Protein AF-A0A6I7WJ19-F1 (afdb_monomer_lite)

Radius of gyration: 22.36 Å; chains: 1; bounding box: 44×35×56 Å

Sequence (103 aa):
VKAKYYYLAANTIENLRILLNSEDNHQGKVANANGLLGAYFSSHGAIAMSVTLAEPVYPGRGRPTTSSVINTLNHPQRHELNSYMMEIWNLDSGLSDYHQALL

Structure (mmCIF, N/CA/C/O backbone):
data_AF-A0A6I7WJ19-F1
#
_entry.id   AF-A0A6I7WJ19-F1
#
loop_
_atom_site.group_PDB
_atom_site.id
_atom_site.type_symbol
_atom_site.label_atom_id
_atom_site.label_alt_id
_atom_site.label_comp_id
_atom_site.label_asym_id
_atom_site.label_entity_id
_atom_site.label_seq_id
_atom_site.pdbx_PDB_ins_code
_atom_site.Cartn_x
_atom_site.Cartn_y
_atom_site.Cartn_z
_atom_site.occupancy
_atom_site.B_iso_or_equiv
_atom_site.auth_seq_id
_atom_site.auth_comp_id
_atom_site.auth_asym_id
_atom_site.auth_atom_id
_atom_site.pdbx_PDB_model_num
ATOM 1 N N . VAL A 1 1 ? -23.246 -6.084 17.932 1.00 86.06 1 VAL A N 1
ATOM 2 C CA . VAL A 1 1 ? -22.402 -7.123 18.578 1.00 86.06 1 VAL A CA 1
ATOM 3 C C . VAL A 1 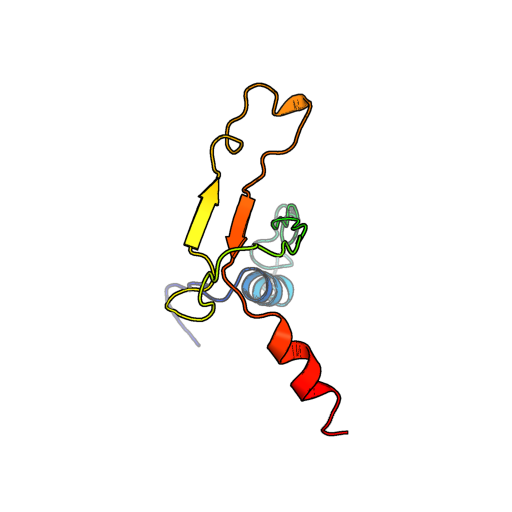1 ? -21.870 -6.552 19.885 1.00 86.06 1 VAL A C 1
ATOM 5 O O . VAL A 1 1 ? -21.572 -5.367 19.890 1.00 86.06 1 VAL A O 1
ATOM 8 N N . LYS A 1 2 ? -21.812 -7.325 20.979 1.00 93.94 2 LYS A N 1
ATOM 9 C CA . LYS A 1 2 ? -21.248 -6.874 22.266 1.00 93.94 2 LYS A CA 1
ATOM 10 C C . LYS A 1 2 ? -19.932 -7.606 22.528 1.00 93.94 2 LYS A C 1
ATOM 12 O O . LYS A 1 2 ? -19.913 -8.832 22.475 1.00 93.94 2 LYS A O 1
ATOM 17 N N . ALA A 1 3 ? -18.865 -6.867 22.811 1.00 96.31 3 ALA A N 1
ATOM 18 C CA . ALA A 1 3 ? -17.541 -7.407 23.108 1.00 96.31 3 ALA A CA 1
ATOM 19 C C . ALA A 1 3 ? -16.806 -6.537 24.140 1.00 96.31 3 ALA A C 1
ATOM 21 O O . ALA A 1 3 ? -17.133 -5.364 24.315 1.00 96.31 3 ALA A O 1
ATOM 22 N N . LYS A 1 4 ? -15.800 -7.119 24.810 1.00 96.94 4 LYS A N 1
ATOM 23 C CA . LYS A 1 4 ? -14.906 -6.397 25.734 1.00 96.94 4 LYS A CA 1
ATOM 24 C C . LYS A 1 4 ? -13.902 -5.505 24.992 1.00 96.94 4 LYS A C 1
ATOM 26 O O . LYS A 1 4 ? -13.529 -4.456 25.502 1.00 96.94 4 LYS A O 1
ATOM 31 N N . TYR A 1 5 ? -13.484 -5.925 23.800 1.00 96.06 5 TYR A N 1
ATOM 32 C CA . TYR A 1 5 ? -12.534 -5.217 22.946 1.00 96.06 5 TYR A CA 1
ATOM 33 C C . TYR A 1 5 ? -13.008 -5.257 21.495 1.00 96.06 5 TYR A C 1
ATOM 35 O O . TYR A 1 5 ? -13.632 -6.234 21.074 1.00 96.06 5 TYR A O 1
ATOM 43 N N . TYR A 1 6 ? -12.675 -4.213 20.741 1.00 92.75 6 TYR A N 1
ATOM 44 C CA . TYR A 1 6 ? -12.947 -4.104 19.312 1.00 92.75 6 TYR A CA 1
ATOM 45 C C . TYR A 1 6 ? -11.641 -3.812 18.573 1.00 92.75 6 TYR A C 1
ATOM 47 O O . TYR A 1 6 ? -10.840 -3.001 19.033 1.00 92.75 6 TYR A O 1
ATOM 55 N N . TYR A 1 7 ? -11.450 -4.463 17.426 1.00 93.94 7 TYR A N 1
ATOM 56 C CA . TYR A 1 7 ? -10.327 -4.231 16.522 1.00 93.94 7 TYR A CA 1
ATOM 57 C C . TYR A 1 7 ? -10.865 -3.906 15.132 1.00 93.94 7 TYR A C 1
ATOM 59 O O . TYR A 1 7 ? -11.675 -4.653 14.583 1.00 93.94 7 TYR A O 1
ATOM 67 N N . LEU A 1 8 ? -10.403 -2.794 14.569 1.00 93.12 8 LEU A N 1
ATOM 68 C CA . LEU A 1 8 ? -10.684 -2.390 13.197 1.00 93.12 8 LEU A CA 1
ATOM 69 C C . LEU A 1 8 ? -9.537 -2.867 12.306 1.00 93.12 8 LEU A C 1
ATOM 71 O O . LEU A 1 8 ? -8.431 -2.340 12.371 1.00 93.12 8 LEU A O 1
ATOM 75 N N . ALA A 1 9 ? -9.809 -3.900 11.511 1.00 95.69 9 ALA A N 1
ATOM 76 C CA . ALA A 1 9 ? -8.839 -4.545 10.627 1.00 95.69 9 ALA A CA 1
ATOM 77 C C . ALA A 1 9 ? -9.344 -4.618 9.175 1.00 95.69 9 ALA A C 1
ATOM 79 O O . ALA A 1 9 ? -9.032 -5.562 8.451 1.00 95.69 9 ALA A O 1
ATOM 80 N N . ALA A 1 10 ? -10.150 -3.639 8.746 1.00 94.94 10 ALA A N 1
ATOM 81 C CA . ALA A 1 10 ? -10.424 -3.446 7.325 1.00 94.94 10 ALA A CA 1
ATOM 82 C C . ALA A 1 10 ? -9.216 -2.755 6.654 1.00 94.94 10 ALA A C 1
ATOM 84 O O . ALA A 1 10 ? -8.100 -2.775 7.175 1.00 94.94 10 ALA A O 1
ATOM 85 N N . ASN A 1 11 ? -9.413 -2.134 5.492 1.00 94.81 11 ASN A N 1
ATOM 86 C CA . ASN A 1 11 ? -8.368 -1.341 4.839 1.00 94.81 11 ASN A CA 1
ATOM 87 C C . ASN A 1 11 ? -8.377 0.124 5.318 1.00 94.81 11 ASN A C 1
ATOM 89 O O . ASN A 1 11 ? -9.269 0.547 6.055 1.00 94.81 11 ASN A O 1
ATOM 93 N N . THR A 1 12 ? -7.395 0.910 4.868 1.00 93.75 12 THR A N 1
ATOM 94 C CA . THR A 1 12 ? -7.252 2.334 5.209 1.00 93.75 12 THR A CA 1
ATOM 95 C C . THR A 1 12 ? -8.539 3.132 4.991 1.00 93.75 12 THR A C 1
ATOM 97 O O . THR A 1 12 ? -8.939 3.891 5.866 1.00 93.75 12 THR A O 1
ATOM 100 N N . ILE A 1 13 ? -9.220 2.939 3.860 1.00 94.81 13 ILE A N 1
ATOM 101 C CA . ILE A 1 13 ? -10.433 3.690 3.504 1.00 94.81 13 ILE A CA 1
ATOM 102 C C . ILE A 1 13 ? -11.629 3.233 4.340 1.00 94.81 13 ILE A C 1
ATOM 104 O O . ILE A 1 13 ? -12.372 4.048 4.882 1.00 94.81 13 ILE A O 1
ATOM 108 N N . GLU A 1 14 ? -11.798 1.924 4.483 1.00 96.06 14 GLU A N 1
ATOM 109 C CA . GLU A 1 14 ? -12.939 1.338 5.177 1.00 96.06 14 GLU A CA 1
ATOM 110 C C . GLU A 1 14 ? -12.890 1.568 6.684 1.00 96.06 14 GLU A C 1
ATOM 112 O O . GLU A 1 14 ? -13.915 1.872 7.295 1.00 96.06 14 GLU A O 1
ATOM 117 N N . ASN A 1 15 ? -11.697 1.529 7.278 1.00 94.56 15 ASN A N 1
ATOM 118 C CA . ASN A 1 15 ? -11.528 1.882 8.682 1.00 94.56 15 ASN A CA 1
ATOM 119 C C . ASN A 1 15 ? -11.913 3.348 8.933 1.00 94.56 15 ASN A C 1
ATOM 121 O O . ASN A 1 15 ? -12.646 3.632 9.880 1.00 94.56 15 ASN A O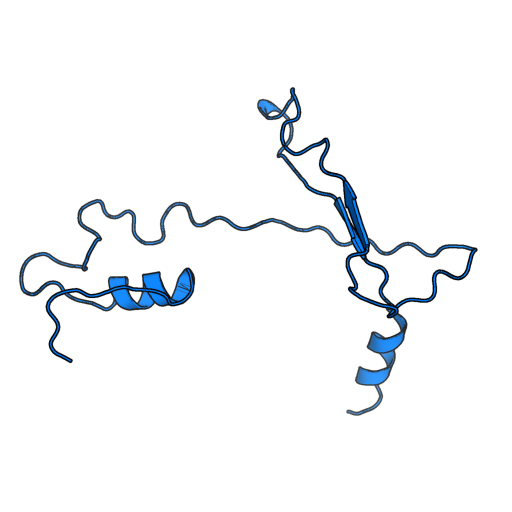 1
ATOM 125 N N . LEU A 1 16 ? -11.481 4.272 8.064 1.00 93.00 16 LEU A N 1
ATOM 126 C CA . LEU A 1 16 ? -11.871 5.683 8.152 1.00 93.00 16 LEU A CA 1
ATOM 127 C C . LEU A 1 16 ? -13.384 5.855 8.000 1.00 93.00 16 LEU A C 1
ATOM 129 O O . LEU A 1 16 ? -13.995 6.569 8.791 1.00 93.00 16 LEU A O 1
ATOM 133 N N . ARG A 1 17 ? -14.003 5.175 7.026 1.00 91.44 17 ARG A N 1
ATOM 134 C CA . ARG A 1 17 ? -15.454 5.226 6.802 1.00 91.44 17 ARG A CA 1
ATOM 135 C C . ARG A 1 17 ? -16.236 4.750 8.023 1.00 91.44 17 ARG A C 1
ATOM 137 O O . ARG A 1 17 ? -17.198 5.407 8.410 1.00 91.44 17 ARG A O 1
ATOM 144 N N . ILE A 1 18 ? -15.823 3.640 8.637 1.00 92.69 18 ILE A N 1
ATOM 145 C CA . ILE A 1 18 ? -16.468 3.119 9.848 1.00 92.69 18 ILE A CA 1
ATOM 146 C C . ILE A 1 18 ? -16.367 4.142 10.981 1.00 92.69 18 ILE A C 1
ATOM 148 O O . ILE A 1 18 ? -17.384 4.466 11.587 1.00 92.69 18 ILE A O 1
ATOM 152 N N . LEU A 1 19 ? -15.177 4.690 11.238 1.00 92.00 19 LEU A N 1
ATOM 153 C CA . LEU A 1 19 ? -14.966 5.656 12.321 1.00 92.00 19 LEU A CA 1
ATOM 154 C C . LEU A 1 19 ? -15.723 6.971 12.091 1.00 92.00 19 LEU A C 1
ATOM 156 O O . LEU A 1 19 ? -16.349 7.485 13.012 1.00 92.00 19 LEU A O 1
ATOM 160 N N . LEU A 1 20 ? -15.725 7.492 10.861 1.00 87.75 20 LEU A N 1
ATOM 161 C CA . LEU A 1 20 ? -16.394 8.753 10.520 1.00 87.75 20 LEU A CA 1
ATOM 162 C C . LEU A 1 20 ? -17.925 8.669 10.557 1.00 87.75 20 LEU A C 1
ATOM 164 O O . LEU A 1 20 ? -18.560 9.703 10.771 1.00 87.75 20 LEU A O 1
ATOM 168 N N . ASN A 1 21 ? -18.486 7.476 10.339 1.00 89.06 21 ASN A N 1
ATOM 169 C CA . ASN A 1 21 ? -19.921 7.191 10.430 1.00 89.06 21 ASN A CA 1
ATOM 170 C C . ASN A 1 21 ? -20.338 6.649 11.807 1.00 89.06 21 ASN A C 1
ATOM 172 O O . ASN A 1 21 ? -21.518 6.383 12.022 1.00 89.06 21 ASN A O 1
ATOM 176 N N . SER A 1 22 ? -19.384 6.446 12.719 1.00 89.12 22 SER A N 1
ATOM 177 C CA . SER A 1 22 ? -19.669 6.045 14.093 1.00 89.12 22 SER A CA 1
ATOM 178 C C . SER A 1 22 ? -19.779 7.287 14.968 1.00 89.12 22 SER A C 1
ATOM 180 O O . SER A 1 22 ? -18.837 8.077 15.074 1.00 89.12 22 SER A O 1
ATOM 182 N N . GLU A 1 23 ? -20.921 7.443 15.624 1.00 81.94 23 GLU A N 1
ATOM 183 C CA . GLU A 1 23 ? -21.119 8.468 16.643 1.00 81.94 23 GLU A CA 1
ATOM 184 C C . GLU A 1 23 ? -20.697 7.916 18.006 1.00 81.94 23 GLU A C 1
ATOM 186 O O . GLU A 1 23 ? -21.063 6.802 18.389 1.00 81.94 23 GLU A O 1
ATOM 191 N N . ASP A 1 24 ? -19.896 8.690 18.733 1.00 71.38 24 ASP A N 1
ATOM 192 C CA . ASP A 1 24 ? -19.749 8.506 20.168 1.00 71.38 24 ASP A CA 1
ATOM 193 C C . ASP A 1 24 ? -20.970 9.143 20.829 1.00 71.38 24 ASP A C 1
ATOM 195 O O . ASP A 1 24 ? -21.274 10.310 20.569 1.00 71.38 24 ASP A O 1
ATOM 199 N N . ASN A 1 25 ? -21.655 8.381 21.682 1.00 61.16 25 ASN A N 1
ATOM 200 C CA . ASN A 1 25 ? -22.967 8.719 22.230 1.00 61.16 25 ASN A CA 1
ATOM 201 C C . ASN A 1 25 ? -23.034 10.098 22.908 1.00 61.16 25 ASN A C 1
ATOM 203 O O . ASN A 1 25 ? -24.146 10.561 23.125 1.00 61.16 25 ASN A O 1
ATOM 207 N N . HIS A 1 26 ? -21.914 10.775 23.217 1.00 56.91 26 HIS A N 1
ATOM 208 C CA . HIS A 1 26 ? -21.919 12.126 23.798 1.00 56.91 26 HIS A CA 1
ATOM 209 C C . HIS A 1 26 ? -20.748 13.067 23.401 1.00 56.91 26 HIS A C 1
ATOM 211 O O . HIS A 1 26 ? -20.614 14.116 24.031 1.00 56.91 26 HIS A O 1
ATOM 217 N N . GLN A 1 27 ? -19.886 12.753 22.414 1.00 58.69 27 GLN A N 1
ATOM 218 C CA . GLN A 1 27 ? -18.652 13.548 22.150 1.00 58.69 27 GLN A CA 1
ATOM 219 C C . GLN A 1 27 ? -18.302 13.802 20.668 1.00 58.69 27 GLN A C 1
ATOM 221 O O . GLN A 1 27 ? -17.268 14.403 20.371 1.00 58.69 27 GLN A O 1
ATOM 226 N N . GLY A 1 28 ? -19.155 13.398 19.721 1.00 68.75 28 GLY A N 1
ATOM 227 C CA . GLY A 1 28 ? -18.904 13.571 18.285 1.00 68.75 28 GLY A CA 1
ATOM 228 C C . GLY A 1 28 ? -18.417 12.284 17.616 1.00 68.75 28 GLY A C 1
ATOM 229 O O . GLY A 1 28 ? -18.904 11.205 17.930 1.00 68.75 28 GLY A O 1
ATOM 230 N N . LYS A 1 29 ? -17.499 12.374 16.645 1.00 70.81 29 LYS A N 1
ATOM 231 C CA . LYS A 1 29 ? -17.043 11.203 15.870 1.00 70.81 29 LYS A CA 1
ATOM 232 C C . LYS A 1 29 ? -16.047 10.352 16.665 1.00 70.81 29 LYS A C 1
ATOM 234 O O . LYS A 1 29 ? -15.078 10.887 17.213 1.00 70.81 29 LYS A O 1
ATOM 239 N N . VAL A 1 30 ? -16.247 9.032 16.674 1.00 86.56 30 VAL A N 1
ATOM 240 C CA . VAL A 1 30 ? -15.364 8.074 17.364 1.00 86.56 30 VAL A CA 1
ATOM 241 C C . VAL A 1 30 ? -13.918 8.232 16.886 1.00 86.56 30 VAL A C 1
ATOM 243 O O . VAL A 1 30 ? -13.654 8.303 15.688 1.00 86.56 30 VAL A O 1
ATOM 246 N N . ALA A 1 31 ? -12.975 8.272 17.834 1.00 87.44 31 ALA A N 1
ATOM 247 C CA . ALA A 1 31 ? -11.539 8.417 17.574 1.00 87.44 31 ALA A CA 1
ATOM 248 C C . ALA A 1 31 ? -11.151 9.673 16.758 1.00 87.44 31 ALA A C 1
ATOM 250 O O . ALA A 1 31 ? -10.080 9.696 16.153 1.00 87.44 31 ALA A O 1
ATOM 251 N N . ASN A 1 32 ? -11.983 10.729 16.769 1.00 89.25 32 ASN A N 1
ATOM 252 C CA . ASN A 1 32 ? -11.716 11.989 16.061 1.00 89.25 32 ASN A CA 1
ATOM 253 C C . ASN A 1 32 ? -11.524 13.217 16.965 1.00 89.25 32 ASN A C 1
ATOM 255 O O . ASN A 1 32 ? -11.745 14.340 16.518 1.00 89.25 32 ASN A O 1
ATOM 259 N N . ALA A 1 33 ? -11.150 13.046 18.234 1.00 86.06 33 ALA A N 1
ATOM 260 C CA . ALA A 1 33 ? -11.067 14.167 19.180 1.00 86.06 33 ALA A CA 1
ATOM 261 C C . ALA A 1 33 ? -10.108 15.292 18.728 1.00 86.06 33 ALA A C 1
ATOM 263 O O . ALA A 1 33 ? -10.298 16.449 19.086 1.00 86.06 33 ALA A O 1
ATOM 264 N N . ASN A 1 34 ? -9.094 14.964 17.921 1.00 87.88 34 ASN A N 1
ATOM 265 C CA . ASN A 1 34 ? -8.131 15.915 17.356 1.00 87.88 34 ASN A CA 1
ATOM 266 C C . ASN A 1 34 ? -8.459 16.355 15.914 1.00 87.88 34 ASN A C 1
ATOM 268 O O . ASN A 1 34 ? -7.688 17.108 15.325 1.00 87.88 34 ASN A O 1
ATOM 272 N N . GLY A 1 35 ? -9.560 15.875 15.328 1.00 88.25 35 GLY A N 1
ATOM 273 C CA . GLY A 1 35 ? -9.961 16.207 13.960 1.00 88.25 35 GLY A CA 1
ATOM 274 C C . GLY A 1 35 ? -9.064 15.636 12.855 1.00 88.25 35 GLY A C 1
ATOM 275 O O . GLY A 1 35 ? -9.186 16.067 11.711 1.00 88.25 35 GLY A O 1
ATOM 276 N N . LEU A 1 36 ? -8.160 14.698 13.161 1.00 90.38 36 LEU A N 1
ATOM 277 C CA . LEU A 1 36 ? -7.177 14.187 12.197 1.00 90.38 36 LEU A CA 1
ATOM 278 C C . LEU A 1 36 ? -7.651 12.962 11.402 1.00 90.38 36 LEU A C 1
ATOM 280 O O . LEU A 1 36 ? -6.903 12.480 10.550 1.00 90.38 36 LEU A O 1
ATOM 284 N N . LEU A 1 37 ? -8.859 12.431 11.636 1.00 90.88 37 LEU A N 1
ATOM 285 C CA . LEU A 1 37 ? -9.355 11.309 10.831 1.00 90.88 37 LEU A CA 1
ATOM 286 C C . LEU A 1 37 ? -9.445 11.698 9.351 1.00 90.88 37 LEU A C 1
ATOM 288 O O . LEU A 1 37 ? -10.166 12.617 8.974 1.00 90.88 37 LEU A O 1
ATOM 292 N N . GLY A 1 38 ? -8.718 10.959 8.513 1.00 89.44 38 GLY A N 1
ATOM 293 C CA . GLY A 1 38 ? -8.619 11.203 7.072 1.00 89.44 38 GLY A CA 1
ATOM 294 C C . GLY A 1 38 ? -7.577 12.252 6.672 1.00 89.44 38 GLY A C 1
ATOM 295 O O . GLY A 1 38 ? -7.286 12.380 5.483 1.00 89.44 38 GLY A O 1
ATOM 296 N N . ALA A 1 39 ? -6.970 12.960 7.628 1.00 92.62 39 ALA A N 1
ATOM 297 C CA . ALA A 1 39 ? -5.826 13.822 7.357 1.00 92.62 39 ALA A CA 1
ATOM 298 C C . ALA A 1 39 ? -4.563 12.987 7.089 1.00 92.62 39 ALA A C 1
ATOM 300 O O . ALA A 1 39 ? -4.449 11.841 7.523 1.00 92.62 39 ALA A O 1
ATOM 301 N N . TYR A 1 40 ? -3.600 13.580 6.375 1.00 93.62 40 TYR A N 1
ATOM 302 C CA . TYR A 1 40 ? -2.303 12.961 6.057 1.00 93.62 40 TYR A CA 1
ATOM 303 C C . TYR A 1 40 ? -2.397 11.631 5.292 1.00 93.62 40 TYR A C 1
ATOM 305 O O . TYR A 1 40 ? -1.473 10.815 5.334 1.00 93.62 40 TYR A O 1
ATOM 313 N N . PHE A 1 41 ? -3.499 11.413 4.567 1.00 93.19 41 PHE A N 1
ATOM 314 C CA . PHE A 1 41 ? -3.591 10.302 3.631 1.00 93.19 41 PHE A CA 1
ATOM 315 C C . PHE A 1 41 ? -2.455 10.401 2.610 1.00 93.19 41 PHE A C 1
ATOM 317 O O . PHE A 1 41 ? -2.257 11.439 1.977 1.00 93.19 41 PHE A O 1
ATOM 324 N N . SER A 1 42 ? -1.708 9.314 2.460 1.00 91.19 42 SER A N 1
ATOM 325 C CA . SER A 1 42 ? -0.600 9.227 1.521 1.00 91.19 42 SER A CA 1
ATOM 326 C C . SER A 1 42 ? -0.654 7.905 0.771 1.00 91.19 42 SER A C 1
ATOM 328 O O . SER A 1 42 ? -1.069 6.872 1.296 1.00 91.19 42 SER A O 1
ATOM 330 N N . SER A 1 43 ? -0.250 7.972 -0.490 1.00 91.06 43 SER A N 1
ATOM 331 C CA . SER A 1 43 ? -0.036 6.834 -1.372 1.00 91.06 43 SER A CA 1
ATOM 332 C C . SER A 1 43 ? 1.165 7.147 -2.261 1.00 91.06 43 SER A C 1
ATOM 334 O O . SER A 1 43 ? 1.644 8.285 -2.302 1.00 91.06 43 SER A O 1
ATOM 336 N N . HIS A 1 44 ? 1.656 6.149 -2.984 1.00 89.88 44 HIS A N 1
ATOM 337 C CA . HIS A 1 44 ? 2.712 6.347 -3.963 1.00 89.88 44 HIS A CA 1
ATOM 338 C C . HIS A 1 44 ? 2.134 6.948 -5.247 1.00 89.88 44 HIS A C 1
ATOM 340 O O . HIS A 1 44 ? 1.245 6.369 -5.869 1.00 89.88 44 HIS A O 1
ATOM 346 N N . GLY A 1 45 ? 2.659 8.102 -5.663 1.00 88.94 45 GLY A N 1
ATOM 347 C CA . GLY A 1 45 ? 2.538 8.533 -7.053 1.00 88.94 45 GLY A CA 1
ATOM 348 C C . GLY A 1 45 ? 3.395 7.623 -7.933 1.00 88.94 45 GLY A C 1
ATOM 349 O O . GLY A 1 45 ? 4.530 7.319 -7.568 1.00 88.94 45 GLY A O 1
ATOM 350 N N . ALA A 1 46 ? 2.860 7.182 -9.070 1.00 90.44 46 ALA A N 1
ATOM 351 C CA . ALA A 1 46 ? 3.545 6.271 -9.979 1.00 90.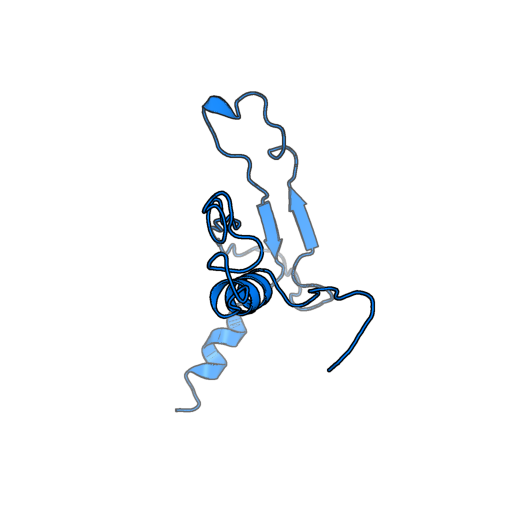44 46 ALA A CA 1
ATOM 352 C C . ALA A 1 46 ? 3.557 6.832 -11.404 1.00 90.44 46 ALA A C 1
ATOM 354 O O . ALA A 1 46 ? 2.564 7.390 -11.871 1.00 90.44 46 ALA A O 1
ATOM 355 N N . ILE A 1 47 ? 4.683 6.651 -12.093 1.00 89.44 47 ILE A N 1
ATOM 356 C CA . ILE A 1 47 ? 4.827 6.898 -13.528 1.00 89.44 47 ILE A CA 1
ATOM 357 C C . ILE A 1 47 ? 5.185 5.557 -14.159 1.00 89.44 47 ILE A C 1
ATOM 359 O O . ILE A 1 47 ? 6.149 4.918 -13.741 1.00 89.44 47 ILE A O 1
ATOM 363 N N . ALA A 1 48 ? 4.404 5.136 -15.149 1.00 89.56 48 ALA A N 1
ATOM 364 C CA . ALA A 1 48 ? 4.667 3.922 -15.906 1.00 89.56 48 ALA A CA 1
ATOM 365 C C . ALA A 1 48 ? 5.360 4.271 -17.228 1.00 89.56 48 ALA A C 1
ATOM 367 O O . ALA A 1 48 ? 4.937 5.183 -17.937 1.00 89.56 48 ALA A O 1
ATOM 368 N N . MET A 1 49 ? 6.406 3.521 -17.566 1.00 88.50 49 MET A N 1
ATOM 369 C CA . MET A 1 49 ? 7.102 3.610 -18.847 1.00 88.50 49 MET A CA 1
ATOM 370 C C . MET A 1 49 ? 7.235 2.206 -19.424 1.00 88.50 49 MET A C 1
ATOM 372 O O . MET A 1 49 ? 7.588 1.272 -18.709 1.00 88.50 49 MET A O 1
ATOM 376 N N . SER A 1 50 ? 6.957 2.068 -20.718 1.00 87.44 50 SER A N 1
ATOM 377 C CA . SER A 1 50 ? 7.173 0.822 -21.453 1.00 87.44 50 SER A CA 1
ATOM 378 C C . SER A 1 50 ? 8.433 0.941 -22.297 1.00 87.44 50 SER A C 1
ATOM 380 O O . SER A 1 50 ? 8.665 1.974 -22.924 1.00 87.44 50 SER A O 1
ATOM 382 N N . VAL A 1 51 ? 9.238 -0.118 -22.319 1.00 85.75 51 VAL A N 1
ATOM 383 C CA . VAL A 1 51 ? 10.443 -0.212 -23.149 1.00 85.75 51 VAL A CA 1
ATOM 384 C C . VAL A 1 51 ? 10.380 -1.489 -23.974 1.00 85.75 51 VAL A C 1
ATOM 386 O O . VAL A 1 51 ? 9.937 -2.524 -23.486 1.00 85.75 51 VAL A O 1
ATOM 389 N N . THR A 1 52 ? 10.806 -1.411 -25.232 1.00 85.12 52 THR A N 1
ATOM 390 C CA . THR A 1 52 ? 10.958 -2.587 -26.098 1.00 85.12 52 THR A CA 1
ATOM 391 C C . THR A 1 52 ? 12.424 -2.988 -26.110 1.00 85.12 52 THR A C 1
ATOM 393 O O . THR A 1 52 ? 13.290 -2.149 -26.354 1.00 85.12 52 THR A O 1
ATOM 396 N N . LEU A 1 53 ? 12.695 -4.259 -25.830 1.00 85.88 53 LEU A N 1
ATOM 397 C CA . LEU A 1 53 ? 14.039 -4.827 -25.853 1.00 85.88 53 LEU A CA 1
ATOM 398 C C . LEU A 1 53 ? 14.246 -5.596 -27.158 1.00 85.88 53 LEU A C 1
ATOM 400 O O . LEU A 1 53 ? 13.296 -6.148 -27.712 1.00 85.88 53 LEU A O 1
ATOM 404 N N . ALA A 1 54 ? 15.480 -5.599 -27.663 1.00 89.81 54 ALA A N 1
ATOM 405 C CA . ALA A 1 54 ? 15.824 -6.350 -28.869 1.00 89.81 54 ALA A CA 1
ATOM 406 C C . ALA A 1 54 ? 15.831 -7.862 -28.592 1.00 89.81 54 ALA A C 1
ATOM 408 O O . ALA A 1 54 ? 15.487 -8.663 -29.462 1.00 89.81 54 ALA A O 1
ATOM 409 N N . GLU A 1 55 ? 16.203 -8.252 -27.373 1.00 90.75 55 GLU A N 1
ATOM 410 C CA . GLU A 1 55 ? 16.189 -9.632 -26.918 1.00 90.75 55 GLU A CA 1
ATOM 411 C C . GLU A 1 55 ? 14.8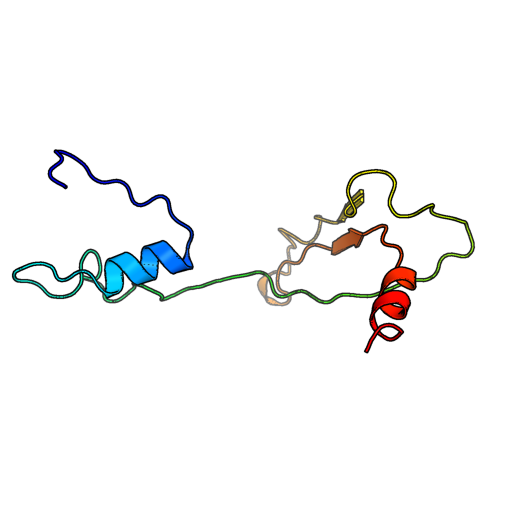08 -10.051 -26.383 1.00 90.75 55 GLU A C 1
ATOM 413 O O . GLU A 1 55 ? 14.122 -9.269 -25.717 1.00 90.75 55 GLU A O 1
ATOM 418 N N . PRO A 1 56 ? 14.398 -11.315 -26.596 1.00 86.81 56 PRO A N 1
ATOM 419 C CA . PRO A 1 56 ? 13.162 -11.826 -26.025 1.00 86.81 56 PRO A CA 1
ATOM 420 C C . PRO A 1 56 ? 13.274 -11.946 -24.498 1.00 86.81 56 PRO A C 1
ATOM 422 O O . PRO A 1 56 ? 14.113 -12.681 -23.976 1.00 86.81 56 PRO A O 1
ATOM 425 N N . VAL A 1 57 ? 12.374 -11.268 -23.779 1.00 84.69 57 VAL A N 1
ATOM 426 C CA . VAL A 1 57 ? 12.303 -11.291 -22.302 1.00 84.69 57 VAL A CA 1
ATOM 427 C C . VAL A 1 57 ? 11.207 -12.192 -21.731 1.00 84.69 57 VAL A C 1
ATOM 429 O O . VAL A 1 57 ? 11.093 -12.320 -20.514 1.00 84.69 57 VAL A O 1
ATOM 432 N N . TYR A 1 58 ? 10.445 -12.869 -22.597 1.00 85.56 5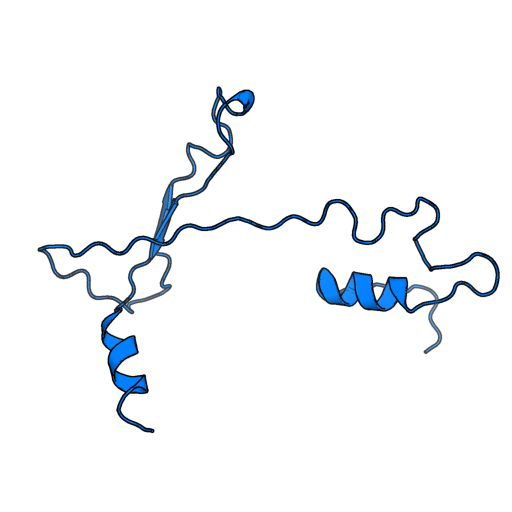8 TYR A N 1
ATOM 433 C CA . TYR A 1 58 ? 9.441 -13.884 -22.245 1.00 85.56 58 TYR A CA 1
ATOM 434 C C . TYR A 1 58 ? 8.526 -13.466 -21.071 1.00 85.56 58 TYR A C 1
ATOM 436 O O . TYR A 1 58 ? 8.589 -14.080 -19.996 1.00 85.56 58 TYR A O 1
ATOM 444 N N . PRO A 1 59 ? 7.703 -12.416 -21.251 1.00 83.31 59 PRO A N 1
ATOM 445 C CA . PRO A 1 59 ? 6.798 -11.924 -20.214 1.00 83.31 59 PRO A CA 1
ATOM 446 C C . PRO A 1 59 ? 5.817 -12.997 -19.717 1.00 83.31 59 PRO A C 1
ATOM 448 O O . PRO A 1 59 ? 5.558 -13.999 -20.382 1.00 83.31 59 PRO A O 1
ATOM 451 N N . GLY A 1 60 ? 5.278 -12.801 -18.510 1.00 78.81 60 GLY A N 1
ATOM 452 C CA . GLY A 1 60 ? 4.297 -13.717 -17.902 1.00 78.81 60 GLY A CA 1
ATOM 453 C C . GLY A 1 60 ? 4.887 -14.956 -17.214 1.00 78.81 60 GLY A C 1
ATOM 454 O O . GLY A 1 60 ? 4.152 -15.766 -16.646 1.00 78.81 60 GLY A O 1
ATOM 455 N N . ARG A 1 61 ? 6.215 -15.110 -17.196 1.00 83.06 61 ARG A N 1
ATOM 456 C CA . ARG A 1 61 ? 6.894 -16.169 -16.435 1.00 83.06 61 ARG A CA 1
ATOM 457 C C . ARG A 1 61 ? 7.180 -15.709 -15.004 1.00 83.06 61 ARG A C 1
ATOM 459 O O . ARG A 1 61 ? 8.238 -15.159 -14.721 1.00 83.06 61 ARG A O 1
ATOM 466 N N . GLY A 1 62 ? 6.249 -15.987 -14.093 1.00 85.38 62 GLY A N 1
ATOM 467 C CA . GLY A 1 62 ? 6.375 -15.656 -12.669 1.00 85.38 62 GLY A CA 1
ATOM 468 C C . GLY A 1 62 ? 5.620 -14.384 -12.284 1.00 85.38 62 GLY A C 1
ATOM 469 O O . GLY A 1 62 ? 4.591 -14.060 -12.874 1.00 85.38 62 GLY A O 1
ATOM 470 N N . ARG A 1 63 ? 6.091 -13.684 -11.246 1.00 85.12 63 ARG A N 1
ATOM 471 C CA . ARG A 1 63 ? 5.501 -12.399 -10.846 1.00 85.12 63 ARG A CA 1
ATOM 472 C C . ARG A 1 63 ? 5.838 -11.330 -11.899 1.00 85.12 63 ARG A C 1
ATOM 474 O O . ARG A 1 63 ? 6.970 -11.322 -12.374 1.00 85.12 63 ARG A O 1
ATOM 481 N N . PRO A 1 64 ? 4.904 -10.417 -12.228 1.00 84.31 64 PRO A N 1
ATOM 482 C CA . PRO A 1 64 ? 5.169 -9.323 -13.161 1.00 84.31 64 PRO A CA 1
ATOM 483 C C . PRO A 1 64 ? 6.359 -8.460 -12.749 1.00 84.31 64 PRO A C 1
ATOM 485 O O . PRO A 1 64 ? 7.219 -8.173 -13.570 1.00 84.31 64 PRO A O 1
ATOM 488 N N . THR A 1 65 ? 6.438 -8.087 -11.473 1.00 89.06 65 THR A N 1
ATOM 489 C CA . THR A 1 65 ? 7.574 -7.348 -10.923 1.00 89.06 65 THR A CA 1
ATOM 490 C C . THR A 1 65 ? 8.754 -8.291 -10.733 1.00 89.06 65 THR A C 1
ATOM 492 O O . THR A 1 65 ? 8.679 -9.228 -9.934 1.00 89.06 65 THR A O 1
ATOM 495 N N . THR A 1 66 ? 9.839 -8.051 -11.463 1.00 88.69 66 THR A N 1
ATOM 496 C CA . THR A 1 66 ? 11.043 -8.894 -11.424 1.00 88.69 66 THR A CA 1
ATOM 497 C C . THR A 1 66 ? 12.116 -8.322 -10.507 1.00 88.69 66 THR A C 1
ATOM 499 O O . THR A 1 66 ? 12.796 -9.078 -9.818 1.00 88.69 66 THR A O 1
ATOM 502 N N . SER A 1 67 ? 12.237 -6.994 -10.479 1.00 90.44 67 SER A N 1
ATOM 503 C CA . SER A 1 67 ? 13.284 -6.269 -9.761 1.00 90.44 67 SER A CA 1
ATOM 504 C C . SER A 1 67 ? 12.812 -4.874 -9.369 1.00 90.44 67 SER A C 1
ATOM 506 O O . SER A 1 67 ? 11.972 -4.286 -10.051 1.00 90.44 67 SER A O 1
ATOM 508 N N . SER A 1 68 ? 13.432 -4.309 -8.332 1.00 93.88 68 SER A N 1
ATOM 509 C CA . SER A 1 68 ? 13.228 -2.915 -7.935 1.00 93.88 68 SER A CA 1
ATOM 510 C C . SER A 1 68 ? 14.562 -2.219 -7.679 1.00 93.88 68 SER A C 1
ATOM 512 O O . SER A 1 68 ? 15.466 -2.792 -7.070 1.00 93.88 68 SER A O 1
ATOM 514 N N . VAL A 1 69 ? 14.683 -0.966 -8.115 1.00 92.44 69 VAL A N 1
ATOM 515 C CA . VAL A 1 69 ? 15.805 -0.080 -7.789 1.00 92.44 69 VAL A CA 1
ATOM 516 C C . VAL A 1 69 ? 15.401 0.780 -6.596 1.00 92.44 69 VAL A C 1
ATOM 518 O O . VAL A 1 69 ? 14.435 1.542 -6.670 1.00 92.44 69 VAL A O 1
ATOM 521 N N . ILE A 1 70 ? 16.142 0.645 -5.494 1.00 93.06 70 ILE A N 1
ATOM 522 C CA . ILE A 1 70 ? 15.781 1.213 -4.181 1.00 93.06 70 ILE A CA 1
ATOM 523 C C . ILE A 1 70 ? 16.817 2.198 -3.619 1.00 93.06 70 ILE A C 1
ATOM 525 O O . ILE A 1 70 ? 16.656 2.721 -2.518 1.00 93.06 70 ILE A O 1
ATOM 529 N N . ASN A 1 71 ? 17.882 2.491 -4.364 1.00 89.81 71 ASN A N 1
ATOM 530 C CA . ASN A 1 71 ? 18.971 3.362 -3.902 1.00 89.81 71 ASN A CA 1
ATOM 531 C C . ASN A 1 71 ? 18.502 4.807 -3.634 1.00 89.81 71 ASN A C 1
ATOM 533 O O . ASN A 1 71 ? 19.151 5.560 -2.914 1.00 89.81 71 ASN A O 1
ATOM 537 N N . THR A 1 72 ? 17.351 5.183 -4.185 1.00 88.56 72 THR A N 1
ATOM 538 C CA . THR A 1 72 ? 16.714 6.500 -4.082 1.00 88.56 72 THR A CA 1
ATOM 539 C C . THR A 1 72 ? 15.798 6.646 -2.864 1.00 88.56 72 THR A C 1
ATOM 541 O O . THR A 1 72 ? 15.325 7.750 -2.594 1.00 88.56 72 THR A O 1
ATOM 544 N N . LEU A 1 73 ? 15.569 5.578 -2.086 1.00 87.00 73 LEU A N 1
ATOM 545 C CA . LEU A 1 73 ? 14.687 5.619 -0.909 1.00 87.00 73 LEU A CA 1
ATOM 546 C C . LEU A 1 73 ? 15.194 6.583 0.178 1.00 87.00 73 LEU A C 1
ATOM 548 O O . LEU A 1 73 ? 14.409 7.321 0.770 1.00 87.00 73 LEU A O 1
ATOM 552 N N . ASN A 1 74 ? 16.511 6.617 0.402 1.00 87.88 74 ASN A N 1
ATOM 553 C CA . ASN A 1 74 ? 17.172 7.469 1.399 1.00 87.88 74 ASN A CA 1
ATOM 554 C C . ASN A 1 74 ? 18.240 8.363 0.761 1.00 87.88 74 ASN A C 1
ATOM 556 O O . ASN A 1 74 ? 19.352 8.488 1.268 1.00 87.88 74 ASN A O 1
ATOM 560 N N . HIS A 1 75 ? 17.909 8.963 -0.380 1.00 87.62 75 HIS A N 1
ATOM 561 C CA . HIS A 1 75 ? 18.845 9.818 -1.096 1.00 87.62 75 HIS A CA 1
ATOM 562 C C . HIS A 1 75 ? 19.279 11.038 -0.242 1.00 87.62 75 HIS A C 1
ATOM 564 O O . HIS A 1 75 ? 18.425 11.651 0.404 1.00 87.62 75 HIS A O 1
ATOM 570 N N . PRO A 1 76 ? 20.560 11.459 -0.247 1.00 89.81 76 PRO A N 1
ATOM 571 C CA . PRO A 1 76 ? 21.006 12.639 0.509 1.00 89.81 76 PRO A CA 1
ATOM 572 C C . PRO A 1 76 ? 20.274 13.938 0.128 1.00 89.81 76 PRO A C 1
ATOM 574 O O . PRO A 1 76 ? 20.055 14.812 0.964 1.00 89.81 76 PRO A O 1
ATOM 577 N N . GLN A 1 77 ? 19.825 14.047 -1.125 1.00 89.81 77 GLN A N 1
ATOM 578 C CA . GLN A 1 77 ? 19.097 15.212 -1.651 1.00 89.81 77 GLN A CA 1
ATOM 579 C C . GLN A 1 77 ? 17.570 15.108 -1.496 1.00 89.81 77 GLN A C 1
ATOM 581 O O . GLN A 1 77 ? 16.823 15.646 -2.307 1.00 89.81 77 GLN A O 1
ATOM 586 N N . ARG A 1 78 ? 17.066 14.434 -0.452 1.00 88.44 78 ARG A N 1
ATOM 587 C CA . ARG A 1 78 ? 15.613 14.309 -0.196 1.00 88.44 78 ARG A CA 1
ATOM 588 C C . ARG A 1 78 ? 14.873 15.632 0.052 1.00 88.44 78 ARG A C 1
ATOM 590 O O . ARG A 1 78 ? 13.650 15.642 0.120 1.00 88.44 78 ARG A O 1
ATOM 597 N N . HIS A 1 79 ? 15.613 16.725 0.212 1.00 90.12 79 HIS A N 1
ATOM 598 C CA . HIS A 1 79 ? 15.082 18.082 0.304 1.00 90.12 79 HIS A CA 1
ATOM 599 C C . HIS A 1 79 ? 14.822 18.719 -1.075 1.00 90.12 79 HIS A C 1
ATO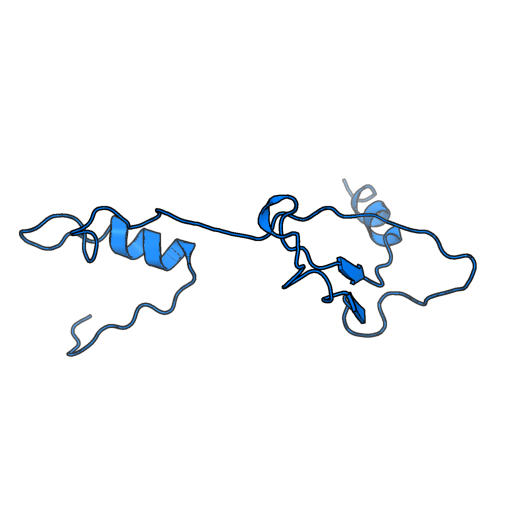M 601 O O . HIS A 1 79 ? 14.030 19.649 -1.162 1.00 90.12 79 HIS A O 1
ATOM 607 N N . GLU A 1 80 ? 15.450 18.211 -2.141 1.00 91.31 80 GLU A N 1
ATOM 608 C CA . GLU A 1 80 ? 15.269 18.667 -3.531 1.00 91.31 80 GLU A CA 1
ATOM 609 C C . GLU A 1 80 ? 14.401 17.697 -4.345 1.00 91.31 80 GLU A C 1
ATOM 611 O O . GLU A 1 80 ? 13.658 18.117 -5.230 1.00 91.31 80 GLU A O 1
ATOM 616 N N . LEU A 1 81 ? 14.489 16.394 -4.053 1.00 85.69 81 LEU A N 1
ATOM 617 C CA . LEU A 1 81 ? 13.798 15.331 -4.782 1.00 85.69 81 LEU A CA 1
ATOM 618 C C . LEU A 1 81 ? 13.064 14.395 -3.820 1.00 85.69 81 LEU A C 1
ATOM 620 O O . LEU A 1 81 ? 13.619 13.949 -2.817 1.00 85.69 81 LEU A O 1
ATOM 624 N N . ASN A 1 82 ? 11.830 14.026 -4.163 1.00 85.75 82 ASN A N 1
ATOM 625 C CA . ASN A 1 82 ? 11.103 12.995 -3.426 1.00 85.75 82 ASN A CA 1
ATOM 626 C C . ASN A 1 82 ? 11.815 11.642 -3.551 1.00 85.75 82 ASN A C 1
ATOM 628 O O . ASN A 1 82 ? 12.388 11.320 -4.591 1.00 85.75 82 ASN A O 1
ATOM 632 N N . SER A 1 83 ? 11.730 10.810 -2.512 1.00 89.31 83 SER A N 1
ATOM 633 C CA . SER A 1 83 ? 12.142 9.411 -2.617 1.00 89.31 83 SER A CA 1
ATOM 634 C C . SER A 1 83 ? 11.211 8.679 -3.579 1.00 89.31 83 SER A C 1
ATOM 636 O O . SER A 1 83 ? 9.989 8.767 -3.444 1.00 89.31 83 SER A O 1
ATOM 638 N N . TYR A 1 84 ? 11.779 7.916 -4.501 1.00 89.75 84 TYR A N 1
ATOM 639 C CA . TYR A 1 84 ? 11.032 7.073 -5.428 1.00 89.75 84 TYR A CA 1
ATOM 640 C C . TYR A 1 84 ? 11.640 5.676 -5.475 1.00 89.75 84 TYR A C 1
ATOM 642 O O . TYR A 1 84 ? 12.771 5.462 -5.041 1.00 89.75 84 TYR A O 1
ATOM 650 N N . MET A 1 85 ? 10.872 4.729 -5.997 1.00 92.00 85 MET A N 1
ATOM 651 C CA . MET A 1 85 ? 11.309 3.375 -6.307 1.00 92.00 85 MET A CA 1
ATOM 652 C C . MET A 1 85 ? 10.998 3.133 -7.778 1.00 92.00 85 MET A C 1
ATOM 654 O O . MET A 1 85 ? 9.906 3.466 -8.235 1.00 92.00 85 MET A O 1
ATOM 658 N N . MET A 1 86 ? 11.950 2.568 -8.512 1.00 91.81 86 MET A N 1
ATOM 659 C CA . MET A 1 86 ? 11.691 2.082 -9.864 1.00 91.81 86 MET A CA 1
ATOM 660 C C . MET A 1 86 ? 11.438 0.587 -9.784 1.00 91.81 86 MET A C 1
ATOM 662 O O . MET A 1 86 ? 12.276 -0.145 -9.267 1.00 91.81 86 MET A O 1
ATOM 666 N N . GLU A 1 87 ? 10.307 0.136 -10.306 1.00 92.62 87 GLU A N 1
ATOM 667 C CA . GLU A 1 87 ? 10.008 -1.284 -10.439 1.00 92.62 87 GLU A CA 1
ATOM 668 C C . GLU A 1 87 ? 10.108 -1.694 -11.904 1.00 92.62 87 GLU A C 1
ATOM 670 O O . GLU A 1 87 ? 9.591 -1.012 -12.788 1.00 92.62 87 GLU A O 1
ATOM 675 N N . ILE A 1 88 ? 10.762 -2.823 -12.158 1.00 90.56 88 ILE A N 1
ATOM 676 C CA . ILE A 1 88 ? 10.851 -3.423 -13.486 1.00 90.56 88 ILE A CA 1
ATOM 677 C C . ILE A 1 88 ? 9.768 -4.485 -13.575 1.00 90.56 88 ILE A C 1
ATOM 679 O O . ILE A 1 88 ? 9.765 -5.459 -12.818 1.00 90.56 88 ILE A O 1
ATOM 683 N N . TRP A 1 89 ? 8.831 -4.268 -14.488 1.00 89.25 89 TRP A N 1
ATOM 684 C CA . TRP A 1 89 ? 7.715 -5.166 -14.724 1.00 89.25 89 TRP A CA 1
ATOM 685 C C . TRP A 1 89 ? 7.909 -5.861 -16.073 1.00 89.25 89 TRP A C 1
ATOM 687 O O . TRP A 1 89 ? 7.993 -5.203 -17.107 1.00 89.25 89 TRP A O 1
ATOM 697 N N . ASN A 1 90 ? 7.981 -7.191 -16.068 1.00 85.94 90 ASN A N 1
ATOM 698 C CA . ASN A 1 90 ? 8.032 -8.008 -17.276 1.00 85.94 90 ASN A CA 1
ATOM 699 C C . ASN A 1 90 ? 6.608 -8.392 -17.697 1.00 85.94 90 ASN A C 1
ATOM 701 O O . ASN A 1 90 ? 6.113 -9.486 -17.401 1.00 85.94 90 ASN A O 1
ATOM 705 N N . LEU A 1 91 ? 5.931 -7.436 -18.327 1.00 77.25 91 LEU A N 1
ATOM 706 C CA . LEU A 1 91 ? 4.570 -7.578 -18.825 1.00 77.25 91 LEU A CA 1
ATOM 707 C C . LEU A 1 91 ? 4.548 -7.681 -20.347 1.00 77.25 91 LEU A C 1
ATOM 709 O O . LEU A 1 91 ? 5.329 -7.027 -21.031 1.00 77.25 91 LEU A O 1
ATOM 713 N N . ASP A 1 92 ? 3.601 -8.464 -20.860 1.00 69.38 92 ASP A N 1
ATOM 714 C CA . ASP A 1 92 ? 3.222 -8.426 -22.266 1.00 69.38 92 ASP A CA 1
ATOM 715 C C . ASP A 1 92 ? 2.111 -7.384 -22.427 1.00 69.38 92 ASP A C 1
ATOM 717 O O . ASP A 1 92 ? 0.986 -7.590 -21.963 1.00 69.38 92 ASP A O 1
ATOM 721 N N . SER A 1 93 ? 2.420 -6.239 -23.034 1.00 59.31 93 SER A N 1
ATOM 722 C CA . SER A 1 93 ? 1.405 -5.234 -23.359 1.00 59.31 93 SER A CA 1
ATOM 723 C C . SER A 1 93 ? 0.530 -5.644 -24.551 1.00 59.31 93 SER A C 1
ATOM 725 O O . SER A 1 93 ? -0.509 -5.026 -24.761 1.00 59.31 93 SER A O 1
ATOM 727 N N . GLY A 1 94 ? 0.870 -6.716 -25.282 1.00 53.88 94 GLY A N 1
ATOM 728 C CA . GLY A 1 94 ? 0.095 -7.229 -26.420 1.00 53.88 94 GLY A CA 1
ATOM 729 C C . GLY A 1 94 ? -1.265 -7.845 -26.061 1.00 53.88 94 GLY A C 1
ATOM 730 O O . GLY A 1 94 ? -2.035 -8.210 -26.946 1.00 53.88 94 GLY A O 1
ATOM 731 N N . LEU A 1 95 ? -1.605 -7.941 -24.772 1.00 47.97 95 LEU A N 1
ATOM 732 C CA . LEU A 1 95 ? -2.928 -8.377 -24.310 1.00 47.97 95 LEU A CA 1
ATOM 733 C C . LEU A 1 95 ? -3.953 -7.232 -24.195 1.00 47.97 95 LEU A C 1
ATOM 735 O O . LEU A 1 95 ? -5.136 -7.521 -24.007 1.00 47.97 95 LEU A O 1
ATOM 739 N N . SER A 1 96 ? -3.564 -5.954 -24.338 1.00 45.59 96 SER A N 1
ATOM 740 C CA . SER A 1 96 ? -4.549 -4.853 -24.367 1.00 45.59 96 SER A CA 1
ATOM 741 C C . SER A 1 96 ? -5.387 -4.833 -25.646 1.00 45.59 96 SER A C 1
ATOM 743 O O . SER A 1 96 ? -6.536 -4.395 -25.615 1.00 45.59 96 SER A O 1
ATOM 745 N N . ASP A 1 97 ? -4.851 -5.353 -26.751 1.00 45.00 97 ASP A N 1
ATOM 746 C CA . ASP A 1 97 ? -5.526 -5.332 -28.054 1.00 45.00 97 ASP A CA 1
ATOM 747 C C . ASP A 1 97 ? -6.615 -6.412 -28.175 1.00 45.00 97 ASP A C 1
ATOM 749 O O . ASP A 1 97 ? -7.542 -6.279 -28.973 1.00 45.00 97 ASP A O 1
ATOM 753 N N . TYR A 1 98 ? -6.595 -7.441 -27.320 1.00 44.72 98 TYR A N 1
ATOM 754 C CA . TYR A 1 98 ? -7.639 -8.474 -27.300 1.00 44.72 98 TYR A CA 1
ATOM 755 C C . TYR A 1 98 ? -8.952 -8.021 -26.642 1.00 44.72 98 TYR A C 1
ATOM 757 O O . TYR A 1 98 ? -9.982 -8.662 -26.847 1.00 44.72 98 TYR A O 1
ATOM 765 N N . HIS A 1 99 ? -8.961 -6.906 -25.901 1.00 40.62 99 HIS A N 1
ATOM 766 C CA . HIS A 1 99 ? -10.185 -6.365 -25.296 1.00 40.62 99 HIS A CA 1
ATOM 767 C C . HIS A 1 99 ? -10.893 -5.287 -26.129 1.00 40.62 99 HIS A C 1
ATOM 769 O O . HIS A 1 99 ? -12.010 -4.913 -25.776 1.00 40.62 99 HIS A O 1
ATOM 775 N N . GLN A 1 100 ? -10.320 -4.841 -27.253 1.00 37.25 100 GLN A N 1
ATOM 776 C CA . GLN A 1 100 ? -11.029 -3.974 -28.208 1.00 37.25 100 GLN A CA 1
ATOM 777 C C . GLN A 1 100 ? -11.724 -4.737 -29.350 1.00 37.25 100 GLN A C 1
ATOM 779 O O . GLN A 1 100 ? -12.450 -4.126 -30.124 1.00 37.25 100 GLN A O 1
ATOM 784 N N . ALA A 1 101 ? -11.565 -6.061 -29.439 1.00 37.03 101 ALA A N 1
ATOM 785 C CA . ALA A 1 101 ? -12.165 -6.883 -30.497 1.00 37.03 101 ALA A CA 1
ATOM 786 C C . ALA A 1 101 ? -13.462 -7.622 -30.085 1.00 37.03 101 ALA A C 1
ATOM 788 O O . ALA A 1 101 ? -13.928 -8.484 -30.827 1.00 37.03 101 ALA A O 1
ATOM 789 N N . LEU A 1 102 ? -14.038 -7.327 -28.910 1.00 36.78 102 LEU A N 1
ATOM 790 C CA . LEU A 1 102 ? -15.251 -7.993 -28.393 1.00 36.78 102 LEU A CA 1
ATOM 791 C C . LEU A 1 102 ? -16.332 -7.032 -27.853 1.00 36.78 102 LEU A C 1
ATOM 793 O O . LEU A 1 102 ? -17.089 -7.390 -26.949 1.00 36.78 102 LEU A O 1
ATOM 797 N N . LEU A 1 103 ? -16.450 -5.843 -28.443 1.00 36.78 103 LEU A N 1
ATOM 798 C CA . LEU A 1 103 ? -17.649 -4.994 -28.375 1.00 36.78 103 LEU A CA 1
ATOM 799 C C . LEU A 1 103 ? -18.034 -4.555 -29.790 1.00 36.78 103 LEU A C 1
ATOM 801 O O . LEU A 1 103 ? -19.244 -4.328 -30.005 1.00 36.78 103 LEU A O 1
#

pLDDT: mean 83.08, std 15.44, range [36.78, 96.94]

Secondary structure (DSSP, 8-state):
---S-----S-HHHHHHHHHTPEETTTEETT-TTS-TTTT-------------SS---TTSS-SEEEEE-TTTT-TTTTTS----EEEE---GGGSGGGSS--

Foldseek 3Di:
DDDPDDDDDDDLVVSLVVQQPDADPPQGTHPCNVVCRVPPDDDDDDDDDDDDDPDDPPAPPPFQFDDKDQPQQDDPVCVPDPRDMDTHGRHDPVVVVVVVVPD